Protein AF-A0ABD3QUS4-F1 (afdb_monomer)

Sequence (145 aa):
MHVSFATMKSQELESYDAYKIVEIWMACINCNQIRSGDMAEITNIECINHLHGKLLMKQRMTAAKELLNKGKYGVARRLLVDLRSQACQLYGPEHSVTQEIENMLKQIDYESDMQRLRLAKLRLVMAATVVALLMTHVNRLELVC

Secondary structure (DSSP, 8-state):
----------SSSTTHHHHHHHHHHHHHHHTT---TT-TTSTT-HHHHHHHHHHHHHHHHHHHHHHHHHTT-HHHHHHHHHHHHHHHHHHH-TTSHHHHHHHHHHHHHHHHHHHHHHHHHHHHHHHHHHHHHHHHHHHHHHHT--

Solvent-accessible surface area (backbone atoms only — not comparable to full-atom values): 8507 Å² total; per-residue (Å²): 138,88,84,78,94,79,86,81,86,81,89,86,68,73,68,70,54,52,54,51,52,48,51,52,50,54,53,43,57,76,64,73,77,58,67,93,81,60,71,81,70,77,72,46,65,68,58,57,51,51,54,49,50,55,54,52,49,54,55,51,51,53,52,33,51,52,28,47,78,69,68,38,47,74,62,22,47,56,56,41,56,57,46,41,58,54,31,33,73,76,64,31,71,85,30,68,69,30,46,50,43,52,53,53,50,51,51,48,54,51,52,53,52,50,52,51,51,51,52,52,50,52,51,51,53,52,52,51,52,52,52,53,52,52,52,57,52,52,57,55,55,66,74,75,110

Structure (mmCIF, N/CA/C/O backbone):
data_AF-A0ABD3QUS4-F1
#
_entry.id   AF-A0ABD3QUS4-F1
#
loop_
_atom_site.group_PDB
_atom_site.id
_atom_site.type_symbol
_atom_site.label_atom_id
_atom_site.label_alt_id
_atom_site.label_comp_id
_ato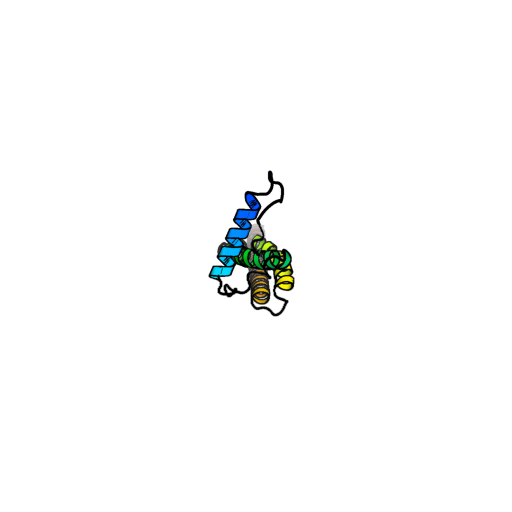m_site.label_asym_id
_atom_site.label_entity_id
_atom_site.label_seq_id
_atom_site.pdbx_PDB_ins_code
_atom_site.Cartn_x
_atom_site.Cartn_y
_atom_site.Cartn_z
_atom_site.occupancy
_atom_site.B_iso_or_equiv
_atom_site.auth_seq_id
_atom_site.auth_comp_id
_atom_site.auth_asym_id
_atom_site.auth_atom_id
_atom_site.pdbx_PDB_model_num
ATOM 1 N N . MET A 1 1 ? 30.321 8.943 -47.332 1.00 33.25 1 MET A N 1
ATOM 2 C CA . MET A 1 1 ? 28.933 8.470 -47.519 1.00 33.25 1 MET A CA 1
ATOM 3 C C . MET A 1 1 ? 28.036 9.287 -46.609 1.00 33.25 1 MET A C 1
ATOM 5 O O . MET A 1 1 ? 28.036 9.066 -45.409 1.00 33.25 1 MET A O 1
ATOM 9 N N . HIS A 1 2 ? 27.367 10.289 -47.175 1.00 31.31 2 HIS A N 1
ATOM 10 C CA . HIS A 1 2 ? 26.281 11.021 -46.527 1.00 31.31 2 HIS A CA 1
ATOM 11 C C . HIS A 1 2 ? 24.986 10.249 -46.791 1.00 31.31 2 HIS A C 1
ATOM 13 O O . HIS A 1 2 ? 24.697 9.962 -47.950 1.00 31.31 2 HIS A O 1
ATOM 19 N N . VAL A 1 3 ? 24.220 9.923 -45.750 1.00 29.41 3 VAL A N 1
ATOM 20 C CA . VAL A 1 3 ? 22.837 9.449 -45.901 1.00 29.41 3 VAL A CA 1
ATOM 21 C C . VAL A 1 3 ? 21.929 10.517 -45.305 1.00 29.41 3 VAL A C 1
ATOM 23 O O . VAL A 1 3 ? 22.063 10.882 -44.139 1.00 29.41 3 VAL A O 1
ATOM 26 N N . SER A 1 4 ? 21.081 11.081 -46.163 1.00 32.00 4 SER A N 1
ATOM 27 C CA . SER A 1 4 ? 20.159 12.174 -45.879 1.00 32.00 4 SER A CA 1
ATOM 28 C C . SER A 1 4 ? 18.878 11.687 -45.205 1.00 32.00 4 SER A C 1
ATOM 30 O O . SER A 1 4 ? 18.298 10.679 -45.603 1.00 32.00 4 SER A O 1
ATOM 32 N N . PHE A 1 5 ? 18.403 12.491 -44.260 1.00 40.91 5 PHE A N 1
ATOM 33 C CA . PHE A 1 5 ? 17.053 12.497 -43.702 1.00 40.91 5 PHE A CA 1
ATOM 34 C C . PHE A 1 5 ? 16.014 12.848 -44.787 1.00 40.91 5 PHE A C 1
ATOM 36 O O . PHE A 1 5 ? 15.992 13.985 -45.248 1.00 40.91 5 PHE A O 1
ATOM 43 N N . ALA A 1 6 ? 15.179 11.890 -45.199 1.00 38.56 6 ALA A N 1
ATOM 44 C CA . ALA A 1 6 ? 13.872 12.053 -45.866 1.00 38.56 6 ALA A CA 1
ATOM 45 C C . ALA A 1 6 ? 13.354 10.623 -46.138 1.00 38.56 6 ALA A C 1
ATOM 47 O O . ALA A 1 6 ? 14.084 9.831 -46.716 1.00 38.56 6 ALA A O 1
ATOM 48 N N . THR A 1 7 ? 12.186 10.137 -45.724 1.00 36.72 7 THR A N 1
ATOM 49 C CA . THR A 1 7 ? 10.859 10.743 -45.592 1.00 36.72 7 THR A CA 1
ATOM 50 C C . THR A 1 7 ? 10.010 9.886 -44.637 1.00 36.72 7 THR A C 1
ATOM 52 O O . THR A 1 7 ? 9.661 8.757 -44.981 1.00 36.72 7 THR A O 1
ATOM 55 N N . MET A 1 8 ? 9.599 10.421 -43.488 1.00 30.94 8 MET A N 1
ATOM 56 C CA . MET A 1 8 ? 8.341 10.019 -42.846 1.00 30.94 8 MET A CA 1
ATOM 57 C C . MET A 1 8 ? 7.417 11.228 -42.938 1.00 30.94 8 MET A C 1
ATOM 59 O O . MET A 1 8 ? 7.805 12.338 -42.590 1.00 30.94 8 MET A O 1
ATOM 63 N N . LYS A 1 9 ? 6.247 11.030 -43.548 1.00 36.81 9 LYS A N 1
ATOM 64 C CA . LYS A 1 9 ? 5.244 12.074 -43.746 1.00 36.81 9 LYS A CA 1
ATOM 65 C C . LYS A 1 9 ? 4.679 12.505 -42.390 1.00 36.81 9 LYS A C 1
ATOM 67 O O . LYS A 1 9 ? 4.098 11.685 -41.682 1.00 36.81 9 LYS A O 1
ATOM 72 N N . SER A 1 10 ? 4.827 13.795 -42.116 1.00 43.84 10 SER A N 1
ATOM 73 C CA . SER A 1 10 ? 4.085 14.599 -41.148 1.00 43.84 10 SER A CA 1
ATOM 74 C C . SER A 1 10 ? 2.571 14.517 -41.442 1.00 43.84 10 SER A C 1
ATOM 76 O O . SER A 1 10 ? 2.176 14.257 -42.579 1.00 43.84 10 SER A O 1
ATOM 78 N N . GLN A 1 11 ? 1.647 14.647 -40.481 1.00 36.78 11 GLN A N 1
ATOM 79 C CA . GLN A 1 11 ? 1.336 15.969 -39.927 1.00 36.78 11 GLN A CA 1
ATOM 80 C C . GLN A 1 11 ? 0.473 15.997 -38.641 1.00 36.78 11 GLN A C 1
ATOM 82 O O . GLN A 1 11 ? 0.045 17.080 -38.261 1.00 36.78 11 GLN A O 1
ATOM 87 N N . GLU A 1 12 ? 0.231 14.886 -37.929 1.00 36.22 12 GLU A N 1
ATOM 88 C CA . GLU A 1 12 ? -0.611 14.923 -36.701 1.00 36.22 12 GLU A CA 1
ATOM 89 C C . GLU A 1 12 ? -0.012 14.254 -35.443 1.00 36.22 12 GLU A C 1
ATOM 91 O O . GLU A 1 12 ? -0.566 14.406 -34.357 1.00 36.22 12 GLU A O 1
ATOM 96 N N . LEU A 1 13 ? 1.150 13.590 -35.529 1.00 37.31 13 LEU A N 1
ATOM 97 C CA . LEU A 1 13 ? 1.791 12.911 -34.381 1.00 37.31 13 LEU A CA 1
ATOM 98 C C . LEU A 1 13 ? 3.056 13.607 -33.829 1.00 37.31 13 LEU A C 1
ATOM 100 O O . LEU A 1 13 ? 3.606 13.187 -32.815 1.00 37.31 13 LEU A O 1
ATOM 104 N N . GLU A 1 14 ? 3.534 14.679 -34.463 1.00 37.38 14 GLU A N 1
ATOM 105 C CA . GLU A 1 14 ? 4.924 15.148 -34.293 1.00 37.38 14 GLU A CA 1
ATOM 106 C C . GLU A 1 14 ? 5.178 16.103 -33.113 1.00 37.38 14 GLU A C 1
ATOM 108 O O . GLU A 1 14 ? 6.328 16.425 -32.831 1.00 37.38 14 GLU A O 1
ATOM 113 N N . SER A 1 15 ? 4.152 16.543 -32.381 1.00 43.50 15 SER A N 1
ATOM 114 C CA . SER A 1 15 ? 4.346 17.515 -31.289 1.00 43.50 15 SER A CA 1
ATOM 115 C C . SER A 1 15 ? 4.374 16.869 -29.900 1.00 43.50 15 SER A C 1
ATOM 117 O O . SER A 1 15 ? 5.220 17.202 -29.075 1.00 43.50 15 SER A O 1
ATOM 119 N N . TYR A 1 16 ? 3.504 15.896 -29.622 1.00 36.88 16 TYR A N 1
ATOM 120 C CA . TYR A 1 16 ? 3.348 15.378 -28.257 1.00 36.88 16 TYR A CA 1
ATOM 121 C C . TYR A 1 16 ? 4.360 14.275 -27.899 1.00 36.88 16 TYR A C 1
ATOM 123 O O . TYR A 1 16 ? 4.857 14.230 -26.772 1.00 36.88 16 TYR A O 1
ATOM 131 N N . ASP A 1 17 ? 4.724 13.423 -28.864 1.00 51.00 17 ASP A N 1
ATOM 132 C CA . ASP A 1 17 ? 5.687 12.336 -28.644 1.00 51.00 17 ASP A CA 1
ATOM 133 C C . ASP A 1 17 ? 7.141 12.807 -28.732 1.00 51.00 17 ASP A C 1
ATOM 135 O O . ASP A 1 17 ? 7.980 12.325 -27.975 1.00 51.00 17 ASP A O 1
ATOM 139 N N . ALA A 1 18 ? 7.451 13.811 -29.559 1.00 45.97 18 ALA A N 1
ATOM 140 C CA . ALA A 1 18 ? 8.803 14.363 -29.647 1.00 45.97 18 ALA A CA 1
ATOM 141 C C . ALA A 1 18 ? 9.250 15.009 -28.323 1.00 45.97 18 ALA A C 1
ATOM 143 O O . ALA A 1 18 ? 10.370 14.773 -27.871 1.00 45.97 18 ALA A O 1
ATOM 144 N N . TYR A 1 19 ? 8.364 15.752 -27.646 1.00 47.91 19 TYR A N 1
ATOM 145 C CA . TYR A 1 19 ? 8.660 16.329 -26.329 1.00 47.91 19 TYR A CA 1
ATOM 146 C C . TYR A 1 19 ? 8.855 15.258 -25.251 1.00 47.91 19 TYR A C 1
ATOM 148 O O . TYR A 1 19 ? 9.791 15.363 -24.461 1.00 47.91 19 TYR A O 1
ATOM 156 N N . LYS A 1 20 ? 8.043 14.191 -25.250 1.00 53.41 20 LYS A N 1
ATOM 157 C CA . LYS A 1 20 ? 8.236 13.052 -24.337 1.00 53.41 20 LYS A CA 1
ATOM 158 C C . LYS A 1 20 ? 9.537 12.308 -24.606 1.00 53.41 20 LYS A C 1
ATOM 160 O O . LYS A 1 20 ? 10.221 11.931 -23.660 1.00 53.41 20 LYS A O 1
ATOM 165 N N . ILE A 1 21 ? 9.897 12.113 -25.872 1.00 53.91 21 ILE A N 1
ATOM 166 C CA . ILE A 1 21 ? 11.165 11.488 -26.256 1.00 53.91 21 ILE A CA 1
ATOM 167 C C . ILE A 1 21 ? 12.332 12.355 -25.778 1.00 53.91 21 ILE A C 1
ATOM 169 O O . ILE A 1 21 ? 13.265 11.815 -25.196 1.00 53.91 21 ILE A O 1
ATOM 173 N N . VAL A 1 22 ? 12.263 13.684 -25.922 1.00 54.94 22 VAL A N 1
ATOM 174 C CA . VAL A 1 22 ? 13.299 14.609 -25.427 1.00 54.94 22 VAL A CA 1
ATOM 175 C C . VAL A 1 22 ? 13.361 14.638 -23.897 1.00 54.94 22 VAL A C 1
ATOM 177 O O . VAL A 1 22 ? 14.457 14.624 -23.347 1.00 54.94 22 VAL A O 1
ATOM 180 N N . GLU A 1 23 ? 12.234 14.616 -23.181 1.00 55.56 23 GLU A N 1
ATOM 181 C CA . GLU A 1 23 ? 12.228 14.519 -21.712 1.00 55.56 23 GLU A CA 1
ATOM 182 C C . GLU A 1 23 ? 12.823 13.196 -21.219 1.00 55.56 23 GLU A C 1
ATOM 184 O O . GLU A 1 23 ? 13.622 13.188 -20.282 1.00 55.56 23 GLU A O 1
ATOM 189 N N . ILE A 1 24 ? 12.481 12.080 -21.868 1.00 55.56 24 ILE A N 1
ATOM 190 C CA . ILE A 1 24 ? 13.053 10.762 -21.575 1.00 55.56 24 ILE A CA 1
ATOM 191 C C . ILE A 1 24 ? 14.552 10.762 -21.899 1.00 55.56 24 ILE A C 1
ATOM 193 O O . ILE A 1 24 ? 15.346 10.281 -21.093 1.00 55.56 24 ILE A O 1
ATOM 197 N N . TRP A 1 25 ? 14.960 11.363 -23.017 1.00 56.12 25 TRP A N 1
ATOM 198 C CA . TRP A 1 25 ? 16.361 11.497 -23.419 1.00 56.12 25 TRP A CA 1
ATOM 199 C C . TRP A 1 25 ? 17.162 12.344 -22.418 1.00 56.12 25 TRP A C 1
ATOM 201 O O . TRP A 1 25 ? 18.214 11.913 -21.945 1.00 56.12 25 TRP A O 1
ATOM 211 N N . MET A 1 26 ? 16.624 13.491 -21.988 1.00 55.34 26 MET A N 1
ATOM 212 C CA . MET A 1 26 ? 17.239 14.346 -20.966 1.00 55.34 26 MET A CA 1
ATOM 213 C C . MET A 1 26 ? 17.284 13.676 -19.585 1.00 55.34 26 MET A C 1
ATOM 215 O O . MET A 1 26 ? 18.274 13.822 -18.866 1.00 55.34 26 MET A O 1
ATOM 219 N N . ALA A 1 27 ? 16.262 12.901 -19.212 1.00 53.00 27 ALA A N 1
ATOM 220 C CA . ALA A 1 27 ? 16.258 12.121 -17.974 1.00 53.00 27 ALA A CA 1
ATOM 221 C C . ALA A 1 27 ? 17.306 10.993 -17.995 1.00 53.00 27 ALA A C 1
ATOM 223 O O . ALA A 1 27 ? 17.946 10.731 -16.977 1.00 53.00 27 ALA A O 1
ATOM 224 N N . CYS A 1 28 ? 17.529 10.363 -19.151 1.00 50.38 28 CYS A N 1
ATOM 225 C CA . CYS A 1 28 ? 18.532 9.310 -19.319 1.00 50.38 28 CYS A CA 1
ATOM 226 C C . CYS A 1 28 ? 19.969 9.841 -19.255 1.00 50.38 28 CYS A C 1
ATOM 228 O O . CYS A 1 28 ? 20.816 9.221 -18.608 1.00 50.38 28 CYS A O 1
ATOM 230 N N . ILE A 1 29 ? 20.233 11.005 -19.858 1.00 52.12 29 ILE A N 1
ATOM 231 C CA . ILE A 1 29 ? 21.538 11.681 -19.784 1.00 52.12 29 ILE A CA 1
ATOM 232 C C . ILE A 1 29 ? 21.836 12.109 -18.339 1.00 52.12 29 ILE A C 1
ATOM 234 O O . ILE A 1 29 ? 22.917 11.829 -17.822 1.00 52.12 29 ILE A O 1
ATOM 238 N N . ASN A 1 30 ? 20.859 12.698 -17.641 1.00 47.19 30 ASN A N 1
ATOM 239 C CA . ASN A 1 30 ? 21.027 13.147 -16.253 1.00 47.19 30 ASN A CA 1
ATOM 240 C C . ASN A 1 30 ? 21.188 12.003 -15.235 1.00 47.19 30 ASN A C 1
ATOM 242 O O . ASN A 1 30 ? 21.668 12.235 -14.126 1.00 47.19 30 ASN A O 1
ATOM 246 N N . CYS A 1 31 ? 20.818 10.768 -15.586 1.00 44.69 31 CYS A N 1
ATOM 247 C CA . CYS A 1 31 ? 21.012 9.594 -14.733 1.00 44.69 31 CYS A CA 1
ATOM 248 C C . CYS A 1 31 ? 22.370 8.889 -14.918 1.00 44.69 31 CYS A C 1
ATOM 250 O O . CYS A 1 31 ? 22.579 7.854 -14.286 1.00 44.69 31 CYS A O 1
ATOM 252 N N . ASN A 1 32 ? 23.304 9.419 -15.725 1.00 46.25 32 ASN A N 1
ATOM 253 C CA . ASN A 1 32 ? 24.638 8.831 -15.957 1.00 46.25 32 ASN A CA 1
ATOM 254 C C . ASN A 1 32 ? 24.613 7.379 -16.494 1.00 46.25 32 ASN A C 1
ATOM 256 O O . ASN A 1 32 ? 25.621 6.676 -16.434 1.00 46.25 32 ASN A O 1
ATOM 260 N N . GLN A 1 33 ? 23.471 6.908 -17.011 1.00 48.94 33 GLN A N 1
ATOM 261 C CA . GLN A 1 33 ? 23.300 5.514 -17.439 1.00 48.94 33 GLN A CA 1
ATOM 262 C C . GLN A 1 33 ? 23.714 5.259 -18.891 1.00 48.94 33 GLN A C 1
ATOM 264 O O . GLN A 1 33 ? 23.741 4.106 -19.306 1.00 48.94 33 GLN A O 1
ATOM 269 N N . ILE A 1 34 ? 24.050 6.300 -19.659 1.00 48.81 34 ILE A N 1
ATOM 270 C CA . ILE A 1 34 ? 24.336 6.171 -21.091 1.00 48.81 34 ILE A CA 1
ATOM 271 C C . ILE A 1 34 ? 25.631 6.917 -21.405 1.00 48.81 34 ILE A C 1
ATOM 273 O O . ILE A 1 34 ? 25.697 8.142 -21.292 1.00 48.81 34 ILE A O 1
ATOM 277 N N . ARG A 1 35 ? 26.683 6.178 -21.782 1.00 46.84 35 ARG A N 1
ATOM 278 C CA . ARG A 1 35 ? 27.878 6.775 -22.389 1.00 46.84 35 ARG A CA 1
ATOM 279 C C . ARG A 1 35 ? 27.487 7.255 -23.783 1.00 46.84 35 ARG A C 1
ATOM 281 O O . ARG A 1 35 ? 26.834 6.536 -24.529 1.00 46.84 35 ARG A O 1
ATOM 288 N N . SER A 1 36 ? 27.912 8.461 -24.142 1.00 48.81 36 SER A N 1
ATOM 289 C CA . SER A 1 36 ? 27.567 9.157 -25.392 1.00 48.81 36 SER A CA 1
ATOM 290 C C . SER A 1 36 ? 27.895 8.400 -26.695 1.00 48.81 36 SER A C 1
ATOM 292 O O . SER A 1 36 ? 27.548 8.888 -27.767 1.00 48.81 36 SER A O 1
ATOM 294 N N . GLY A 1 37 ? 28.536 7.227 -26.619 1.00 45.84 37 GLY A N 1
ATOM 295 C CA . GLY A 1 37 ? 28.882 6.365 -27.751 1.00 45.84 37 GLY A CA 1
ATOM 296 C C . GLY A 1 37 ? 27.846 5.296 -28.129 1.00 45.84 37 GLY A C 1
ATOM 297 O O . GLY A 1 37 ? 27.901 4.817 -29.255 1.00 45.84 37 GLY A O 1
ATOM 298 N N . ASP A 1 38 ? 26.873 4.969 -27.269 1.00 45.50 38 ASP A N 1
ATOM 299 C CA . ASP A 1 38 ? 25.943 3.837 -27.489 1.00 45.50 38 ASP A CA 1
ATOM 300 C C . ASP A 1 38 ? 24.609 4.260 -28.151 1.00 45.50 38 ASP A C 1
ATOM 302 O O . ASP A 1 38 ? 23.574 3.606 -28.020 1.00 45.50 38 ASP A O 1
ATOM 306 N N . MET A 1 39 ? 24.604 5.385 -28.882 1.00 45.72 39 MET A N 1
ATOM 307 C CA . MET A 1 39 ? 23.388 6.000 -29.445 1.00 45.72 39 MET A CA 1
ATOM 308 C C . MET A 1 39 ? 22.621 5.129 -30.458 1.00 45.72 39 MET A C 1
ATOM 310 O O . MET A 1 39 ? 21.459 5.418 -30.734 1.00 45.72 39 MET A O 1
ATOM 314 N N . ALA A 1 40 ? 23.231 4.083 -31.020 1.00 46.47 40 ALA A N 1
ATOM 315 C CA . ALA A 1 40 ? 22.583 3.245 -32.031 1.00 46.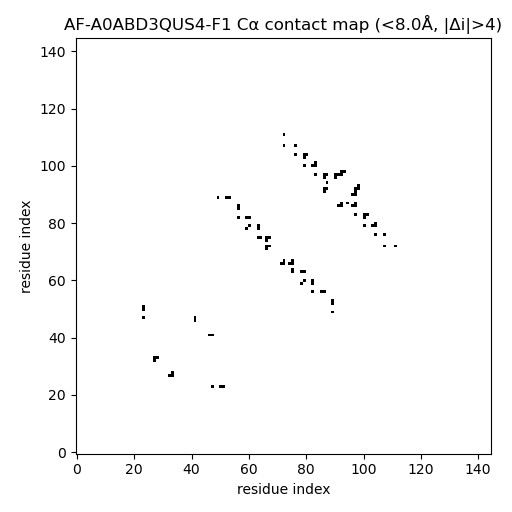47 40 ALA A CA 1
ATOM 316 C C . ALA A 1 40 ? 21.537 2.269 -31.448 1.00 46.47 40 ALA A C 1
ATOM 318 O O . ALA A 1 40 ? 20.613 1.877 -32.159 1.00 46.47 40 ALA A O 1
ATOM 319 N N . GLU A 1 41 ? 21.629 1.913 -30.161 1.00 46.16 41 GLU A N 1
ATOM 320 C CA . GLU A 1 41 ? 20.765 0.886 -29.549 1.00 46.16 41 GLU A CA 1
ATOM 321 C C . GLU A 1 41 ? 19.492 1.437 -28.880 1.00 46.16 41 GLU A C 1
ATOM 323 O O . GLU A 1 41 ? 18.559 0.683 -28.600 1.00 46.16 41 GLU A O 1
ATOM 328 N N . ILE A 1 42 ? 19.370 2.757 -28.699 1.00 49.94 42 ILE A N 1
ATOM 329 C CA . ILE A 1 42 ? 18.177 3.406 -28.110 1.00 49.94 42 ILE A CA 1
ATOM 330 C C . ILE A 1 42 ? 17.184 3.826 -29.207 1.00 49.94 42 ILE A C 1
ATOM 332 O O . ILE A 1 42 ? 16.564 4.884 -29.162 1.00 49.94 42 ILE A O 1
AT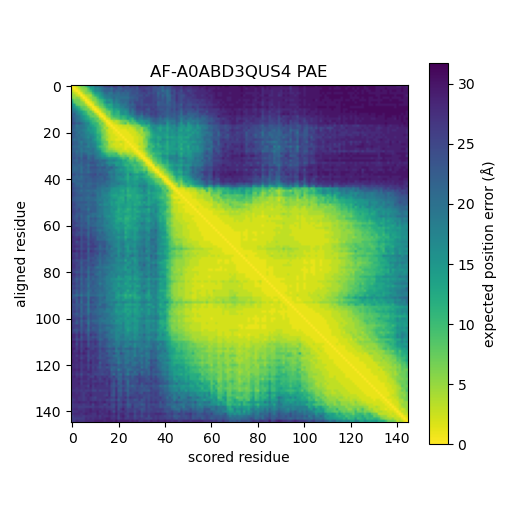OM 336 N N . THR A 1 43 ? 17.041 2.996 -30.235 1.00 49.03 43 THR A N 1
ATOM 337 C CA . THR A 1 43 ? 15.926 3.077 -31.195 1.00 49.03 43 THR A CA 1
ATOM 338 C C . THR A 1 43 ? 14.867 2.013 -30.915 1.00 49.03 43 THR A C 1
ATOM 340 O O . THR A 1 43 ? 13.780 2.054 -31.491 1.00 49.03 43 THR A O 1
ATOM 343 N N . ASN A 1 44 ? 15.136 1.084 -29.989 1.00 55.84 44 ASN A N 1
ATOM 344 C CA . ASN A 1 44 ? 14.165 0.080 -29.589 1.00 55.84 44 ASN A CA 1
ATOM 345 C C . ASN A 1 44 ? 13.114 0.702 -28.649 1.00 55.84 44 ASN A C 1
ATOM 347 O O . ASN A 1 44 ? 13.410 1.076 -27.510 1.00 55.84 44 ASN A O 1
ATOM 351 N N . ILE A 1 45 ? 11.875 0.791 -29.138 1.00 57.47 45 ILE A N 1
ATOM 352 C CA . ILE A 1 45 ? 10.677 1.265 -28.423 1.00 57.47 45 ILE A CA 1
ATOM 353 C C . ILE A 1 45 ? 10.538 0.598 -27.042 1.00 57.47 45 ILE A C 1
ATOM 355 O O . ILE A 1 45 ? 10.092 1.232 -26.086 1.00 57.47 45 ILE A O 1
ATOM 359 N N . GLU A 1 46 ? 10.979 -0.653 -26.897 1.00 58.72 46 GLU A N 1
ATOM 360 C CA . GLU A 1 46 ? 10.970 -1.382 -25.624 1.00 58.72 46 GLU A CA 1
ATOM 361 C C . GLU A 1 46 ? 11.855 -0.727 -24.553 1.00 58.72 46 GLU A C 1
ATOM 363 O O . GLU A 1 46 ? 11.461 -0.648 -23.389 1.00 58.72 46 GLU A O 1
ATOM 368 N N . CYS A 1 47 ? 13.018 -0.190 -24.935 1.00 59.59 47 CYS A N 1
ATOM 369 C CA . CYS A 1 47 ? 13.939 0.471 -24.010 1.00 59.59 47 CYS A CA 1
ATOM 370 C C . CYS A 1 47 ? 13.362 1.810 -23.520 1.00 59.59 47 CYS A C 1
ATOM 372 O O . CYS A 1 47 ? 13.395 2.110 -22.324 1.00 59.59 47 CYS A O 1
ATOM 374 N N . ILE A 1 48 ? 12.734 2.571 -24.425 1.00 65.25 48 ILE A N 1
ATOM 375 C CA . ILE A 1 48 ? 12.027 3.822 -24.105 1.00 65.25 48 ILE A CA 1
ATOM 376 C C . ILE A 1 48 ? 10.856 3.545 -23.153 1.00 65.25 48 ILE A C 1
ATOM 378 O O . ILE A 1 48 ? 10.719 4.220 -22.132 1.00 65.25 48 ILE A O 1
ATOM 382 N N . ASN A 1 49 ? 10.049 2.519 -23.436 1.00 64.31 49 ASN A N 1
ATOM 383 C CA . ASN A 1 49 ? 8.922 2.129 -22.588 1.00 64.31 49 ASN A CA 1
ATOM 384 C C . ASN A 1 49 ? 9.375 1.648 -21.203 1.00 64.31 49 ASN A C 1
ATOM 386 O O . ASN A 1 49 ? 8.751 1.996 -20.198 1.00 64.31 49 ASN A O 1
ATOM 390 N N . HIS A 1 50 ? 10.482 0.904 -21.123 1.00 69.31 50 HIS A N 1
ATOM 391 C CA . HIS A 1 50 ? 11.064 0.463 -19.853 1.00 69.31 50 HIS A CA 1
ATOM 392 C C . HIS A 1 50 ? 11.537 1.643 -19.000 1.00 69.31 50 HIS A C 1
ATOM 394 O O . HIS A 1 50 ? 11.206 1.742 -17.817 1.00 69.31 50 HIS A O 1
ATOM 400 N N . LEU A 1 51 ? 12.269 2.585 -19.601 1.00 71.62 51 LEU A N 1
ATOM 401 C CA . LEU A 1 51 ? 12.738 3.799 -18.928 1.00 71.62 51 LEU A CA 1
ATOM 402 C C . LEU A 1 51 ? 11.573 4.690 -18.483 1.00 71.62 51 LEU A C 1
ATOM 404 O O . LEU A 1 51 ? 11.559 5.173 -17.347 1.00 71.62 51 LEU A O 1
ATOM 408 N N . HIS A 1 52 ? 10.557 4.842 -19.334 1.00 74.12 52 HIS A N 1
ATOM 409 C CA . HIS A 1 52 ? 9.333 5.559 -18.995 1.00 74.12 52 HIS A CA 1
ATOM 410 C C . HIS A 1 52 ? 8.597 4.904 -17.817 1.00 74.12 52 HIS A C 1
ATOM 412 O O . HIS A 1 52 ? 8.205 5.592 -16.873 1.00 74.12 52 HIS A O 1
ATOM 418 N N . GLY A 1 53 ? 8.491 3.571 -17.811 1.00 76.06 53 GLY A N 1
ATOM 419 C CA . GLY A 1 53 ? 7.925 2.801 -16.703 1.00 76.06 53 GLY A CA 1
ATOM 420 C C . GLY A 1 53 ? 8.649 3.057 -15.380 1.00 76.06 53 GLY A C 1
ATOM 421 O O . GLY A 1 53 ? 8.006 3.289 -14.354 1.00 76.06 53 GLY A O 1
ATOM 422 N N . LYS A 1 54 ? 9.986 3.116 -15.399 1.00 81.88 54 LYS A N 1
ATOM 423 C CA . LYS A 1 54 ? 10.793 3.436 -14.209 1.00 81.88 54 LYS A CA 1
ATOM 424 C C . LYS A 1 54 ? 10.581 4.870 -13.711 1.00 81.88 54 LYS A C 1
ATOM 426 O O . LYS A 1 54 ? 10.510 5.093 -12.499 1.00 81.88 54 LYS A O 1
ATOM 431 N N . LEU A 1 55 ? 10.464 5.844 -14.615 1.00 79.25 55 LEU A N 1
ATOM 432 C CA . LEU A 1 55 ? 10.212 7.242 -14.248 1.00 79.25 55 LEU A CA 1
ATOM 433 C C . LEU A 1 55 ? 8.821 7.412 -13.620 1.00 79.25 55 LEU A C 1
ATOM 435 O O . LEU A 1 55 ? 8.689 8.001 -12.543 1.00 79.25 55 LEU A O 1
ATOM 439 N N . LEU A 1 56 ? 7.796 6.844 -14.261 1.00 81.44 56 LEU A N 1
ATOM 440 C CA . LEU A 1 56 ? 6.424 6.851 -13.756 1.00 81.44 56 LEU A CA 1
ATOM 441 C C . LEU A 1 56 ? 6.319 6.159 -12.396 1.00 81.44 56 LEU A C 1
ATOM 443 O O . LEU A 1 56 ? 5.638 6.668 -11.504 1.00 81.44 56 LEU A O 1
ATOM 447 N N . MET A 1 57 ? 7.027 5.041 -12.205 1.00 85.44 57 MET A N 1
ATOM 448 C CA . MET A 1 57 ? 7.101 4.358 -10.913 1.00 85.44 57 MET A CA 1
ATOM 449 C C . MET A 1 57 ? 7.586 5.310 -9.820 1.00 85.44 57 MET A C 1
ATOM 451 O O . MET A 1 57 ? 6.937 5.443 -8.784 1.00 85.44 57 MET A O 1
ATOM 455 N N . LYS A 1 58 ? 8.689 6.029 -10.060 1.00 84.81 58 LYS A N 1
ATOM 456 C CA . LYS A 1 58 ? 9.248 6.973 -9.085 1.00 84.81 58 LYS A CA 1
ATOM 457 C C . LYS A 1 58 ? 8.253 8.079 -8.721 1.00 84.81 58 LYS A C 1
ATOM 459 O O . LYS A 1 58 ? 8.072 8.366 -7.541 1.00 84.81 58 LYS A O 1
ATOM 464 N N . GLN A 1 59 ? 7.580 8.673 -9.706 1.00 84.25 59 GLN A N 1
ATOM 465 C CA . GLN A 1 59 ? 6.581 9.721 -9.462 1.00 84.25 59 GLN A CA 1
ATOM 466 C C . GLN A 1 59 ? 5.385 9.200 -8.653 1.00 84.25 59 GLN A C 1
ATOM 468 O O . GLN A 1 59 ? 4.972 9.821 -7.671 1.00 84.25 59 GLN A O 1
ATOM 473 N N . ARG A 1 60 ? 4.849 8.030 -9.021 1.00 88.19 60 ARG A N 1
ATOM 474 C CA . ARG A 1 60 ? 3.704 7.423 -8.328 1.00 88.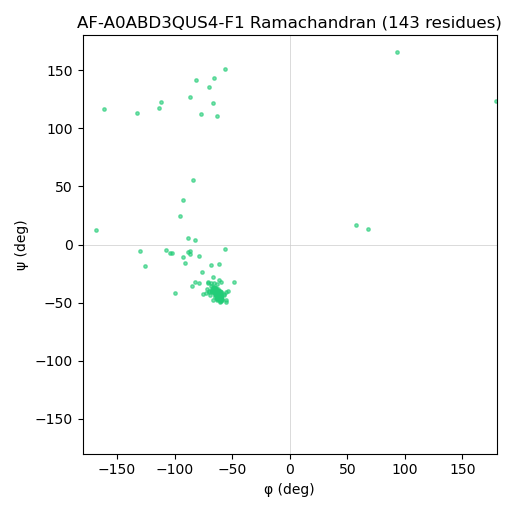19 60 ARG A CA 1
ATOM 475 C C . ARG A 1 60 ? 4.066 6.952 -6.915 1.00 88.19 60 ARG A C 1
ATOM 477 O O . ARG A 1 60 ? 3.235 7.069 -6.018 1.00 88.19 60 ARG A O 1
ATOM 484 N N . MET A 1 61 ? 5.301 6.501 -6.694 1.00 89.19 61 MET A N 1
ATOM 485 C CA . MET A 1 61 ? 5.834 6.192 -5.362 1.00 89.19 61 MET A CA 1
ATOM 486 C C . MET A 1 61 ? 5.863 7.429 -4.461 1.00 89.19 61 MET A C 1
ATOM 488 O O . MET A 1 61 ? 5.415 7.365 -3.316 1.00 89.19 61 MET A O 1
ATOM 492 N N . THR A 1 62 ? 6.319 8.577 -4.971 1.00 89.62 62 THR A N 1
ATOM 493 C CA . THR A 1 62 ? 6.281 9.843 -4.221 1.00 89.62 62 THR A CA 1
ATOM 494 C C . THR A 1 62 ? 4.846 10.241 -3.874 1.00 89.62 62 THR A C 1
ATOM 496 O O . THR A 1 62 ? 4.556 10.544 -2.718 1.00 89.62 62 THR A O 1
ATOM 499 N N . ALA A 1 63 ? 3.920 10.148 -4.834 1.00 89.19 63 ALA A N 1
ATOM 500 C CA . ALA A 1 63 ? 2.507 10.433 -4.589 1.00 89.19 63 ALA A CA 1
ATOM 501 C C . ALA A 1 63 ? 1.897 9.501 -3.523 1.00 89.19 63 ALA A C 1
ATOM 503 O O . ALA A 1 63 ? 1.138 9.952 -2.663 1.00 89.19 63 ALA A O 1
ATOM 504 N N . ALA A 1 64 ? 2.254 8.212 -3.526 1.00 91.00 64 ALA A N 1
ATOM 505 C CA . ALA A 1 64 ? 1.817 7.264 -2.503 1.00 91.00 64 ALA A CA 1
ATOM 506 C C . ALA A 1 64 ? 2.320 7.654 -1.102 1.00 91.00 64 ALA A C 1
ATOM 508 O O . ALA A 1 64 ? 1.533 7.663 -0.153 1.00 91.00 64 ALA A O 1
ATOM 509 N N . LYS A 1 65 ? 3.592 8.054 -0.975 1.00 90.94 65 LYS A N 1
ATOM 510 C CA . LYS A 1 65 ? 4.169 8.543 0.290 1.00 90.94 65 LYS A CA 1
ATOM 511 C C . LYS A 1 65 ? 3.475 9.805 0.793 1.00 90.94 65 LYS A C 1
ATOM 513 O O . LYS A 1 65 ? 3.167 9.915 1.976 1.00 90.94 65 LYS A O 1
ATOM 518 N N . GLU A 1 66 ? 3.164 10.745 -0.093 1.00 92.94 66 GLU A N 1
ATOM 519 C CA . GLU A 1 66 ? 2.408 11.936 0.295 1.00 92.94 66 GLU A CA 1
ATOM 520 C C . GLU A 1 66 ? 0.998 11.603 0.791 1.00 92.94 66 GLU A C 1
ATOM 522 O O . GLU A 1 66 ? 0.520 12.208 1.751 1.00 92.94 66 GLU A O 1
ATOM 527 N N . LEU A 1 67 ? 0.318 10.646 0.154 1.00 90.38 67 LEU A N 1
ATOM 528 C CA . LEU A 1 67 ? -0.999 10.191 0.597 1.00 90.38 67 LEU A CA 1
ATOM 529 C C . LEU A 1 67 ? -0.934 9.533 1.979 1.00 90.38 67 LEU A C 1
ATOM 531 O O . LEU A 1 67 ? -1.821 9.781 2.797 1.00 90.38 67 LEU A O 1
ATOM 535 N N . LEU A 1 68 ? 0.117 8.753 2.250 1.00 90.12 68 LEU A N 1
ATOM 536 C CA . LEU A 1 68 ? 0.390 8.188 3.573 1.00 90.12 68 LEU A CA 1
ATOM 537 C C . LEU A 1 68 ? 0.596 9.277 4.624 1.00 90.12 68 LEU A C 1
ATOM 539 O O . LEU A 1 68 ? -0.075 9.262 5.653 1.00 90.12 68 LEU A O 1
ATOM 543 N N . ASN A 1 69 ? 1.443 10.265 4.333 1.00 90.50 69 ASN A N 1
ATOM 544 C CA . ASN A 1 69 ? 1.705 11.385 5.239 1.00 90.50 69 ASN A CA 1
ATOM 545 C C . ASN A 1 69 ? 0.443 12.218 5.518 1.00 90.50 69 ASN A C 1
ATOM 547 O O . ASN A 1 69 ? 0.284 12.766 6.604 1.00 90.50 69 ASN A O 1
ATOM 551 N N . LYS A 1 70 ? -0.486 12.285 4.557 1.00 91.25 70 LYS A N 1
ATOM 552 C CA . LYS A 1 70 ? -1.797 12.941 4.704 1.00 91.25 70 LYS A CA 1
ATOM 553 C C . LYS A 1 70 ? -2.851 12.053 5.387 1.00 91.25 70 LYS A C 1
ATOM 555 O O . LYS A 1 70 ? -4.015 12.445 5.445 1.00 91.25 70 LYS A O 1
ATOM 560 N N . GLY A 1 71 ? -2.495 10.847 5.838 1.00 88.94 71 GLY A N 1
ATOM 561 C CA . GLY A 1 71 ? -3.414 9.891 6.467 1.00 88.94 71 GLY A CA 1
ATOM 562 C C . GLY A 1 71 ? -4.469 9.307 5.518 1.00 88.94 71 GLY A C 1
ATOM 563 O O . GLY A 1 71 ? -5.438 8.688 5.956 1.00 88.94 71 GLY A O 1
ATOM 564 N N . LYS A 1 72 ? -4.314 9.478 4.198 1.00 90.00 72 LYS A N 1
ATOM 565 C CA . LYS A 1 72 ? -5.253 8.979 3.179 1.00 90.00 72 LYS A CA 1
ATOM 566 C C . LYS A 1 72 ? -4.964 7.514 2.834 1.00 90.00 72 LYS A C 1
ATOM 568 O O . LYS A 1 72 ? -4.780 7.162 1.667 1.00 90.00 72 LYS A O 1
ATOM 573 N N . TYR A 1 73 ? -4.960 6.653 3.852 1.00 90.00 73 TYR A N 1
ATOM 574 C CA . TYR A 1 73 ? -4.535 5.252 3.763 1.00 90.00 73 TYR A CA 1
ATOM 575 C C . TYR A 1 73 ? -5.279 4.445 2.690 1.00 90.00 73 TYR A C 1
ATOM 577 O O . TYR A 1 73 ? -4.657 3.699 1.942 1.00 90.00 73 TYR A O 1
ATOM 585 N N . GLY A 1 74 ? -6.595 4.635 2.540 1.00 88.88 74 GLY A N 1
ATOM 586 C CA . GLY A 1 74 ? -7.382 3.903 1.539 1.00 88.88 74 GLY A CA 1
ATOM 587 C C . GLY A 1 74 ? -6.995 4.225 0.090 1.00 88.88 74 GLY A C 1
ATOM 588 O O . GLY A 1 74 ? -6.963 3.334 -0.758 1.00 88.88 74 GLY A O 1
ATOM 589 N N . VAL A 1 75 ? -6.664 5.488 -0.201 1.00 90.19 75 VAL A N 1
ATOM 590 C CA . VAL A 1 75 ? -6.219 5.907 -1.542 1.00 90.19 75 VAL A CA 1
ATOM 591 C C . VAL A 1 75 ? -4.779 5.460 -1.783 1.00 90.19 75 VAL A C 1
ATOM 593 O O . VAL A 1 75 ? -4.490 4.915 -2.846 1.00 90.19 75 VAL A O 1
ATOM 596 N N . ALA A 1 76 ? -3.907 5.621 -0.781 1.00 91.88 76 ALA A N 1
ATOM 597 C CA . ALA A 1 76 ? -2.525 5.153 -0.839 1.00 91.88 76 ALA A CA 1
ATOM 598 C C . ALA A 1 76 ? -2.446 3.641 -1.104 1.00 91.88 76 ALA A C 1
ATOM 600 O O . ALA A 1 76 ? -1.688 3.211 -1.967 1.00 91.88 76 ALA A O 1
ATOM 601 N N . ARG A 1 77 ? -3.286 2.841 -0.432 1.00 93.31 77 ARG A N 1
ATOM 602 C CA . ARG A 1 77 ? -3.326 1.381 -0.592 1.00 93.31 77 ARG A CA 1
ATOM 603 C C . ARG A 1 77 ? -3.646 0.966 -2.021 1.00 93.31 77 ARG A C 1
ATOM 605 O O . ARG A 1 77 ? -2.940 0.135 -2.573 1.00 93.31 77 ARG A O 1
ATOM 612 N N . ARG A 1 78 ? -4.684 1.555 -2.628 1.00 91.44 78 ARG A N 1
ATOM 613 C CA . ARG A 1 78 ? -5.053 1.254 -4.024 1.00 91.44 78 ARG A CA 1
ATOM 614 C C . ARG A 1 78 ? -3.901 1.557 -4.976 1.00 91.44 78 ARG A C 1
ATOM 616 O O . ARG A 1 78 ? -3.531 0.703 -5.770 1.00 91.44 78 ARG A O 1
ATOM 623 N N . LEU A 1 79 ? -3.287 2.730 -4.821 1.00 91.56 79 LEU A N 1
ATOM 624 C CA . LEU A 1 79 ? -2.146 3.126 -5.638 1.00 91.56 79 LEU A CA 1
ATOM 625 C C . LEU A 1 79 ? -0.961 2.158 -5.476 1.00 91.56 79 LEU A C 1
ATOM 627 O O . LEU A 1 79 ? -0.372 1.750 -6.469 1.00 91.56 79 LEU A O 1
ATOM 631 N N . LEU A 1 80 ? -0.630 1.760 -4.246 1.00 92.69 80 LEU A N 1
ATOM 632 C CA . LEU A 1 80 ? 0.478 0.842 -3.967 1.00 92.69 80 LEU A CA 1
ATOM 633 C C . LEU A 1 80 ? 0.224 -0.585 -4.472 1.00 92.69 80 LEU A C 1
ATOM 635 O O . LEU A 1 80 ? 1.157 -1.225 -4.948 1.00 92.69 80 LEU A O 1
ATOM 639 N N . VAL A 1 81 ? -1.017 -1.078 -4.420 1.00 93.38 81 VAL A N 1
ATOM 640 C CA . VAL A 1 81 ? -1.380 -2.388 -4.990 1.00 93.38 81 VAL A CA 1
ATOM 641 C C . VAL A 1 81 ? -1.157 -2.404 -6.504 1.00 93.38 81 VAL A C 1
ATOM 643 O O . VAL A 1 81 ? -0.575 -3.363 -7.017 1.00 93.38 81 VAL A O 1
ATOM 646 N N . ASP A 1 82 ? -1.542 -1.335 -7.204 1.00 90.69 82 ASP A N 1
ATOM 647 C CA . ASP A 1 82 ? -1.284 -1.207 -8.641 1.00 90.69 82 ASP A CA 1
ATOM 648 C C . ASP A 1 82 ? 0.224 -1.168 -8.922 1.00 90.69 82 ASP A C 1
ATOM 650 O O . ASP A 1 82 ? 0.723 -1.898 -9.784 1.00 90.69 82 ASP A O 1
ATOM 654 N N . LEU A 1 83 ? 0.967 -0.354 -8.161 1.00 91.88 83 LEU A N 1
ATOM 655 C CA . LEU A 1 83 ? 2.418 -0.215 -8.315 1.00 91.88 83 LEU A CA 1
ATOM 656 C C . LEU A 1 83 ? 3.169 -1.508 -8.032 1.00 91.88 83 LEU A C 1
ATOM 658 O O . LEU A 1 83 ? 4.156 -1.775 -8.707 1.00 91.88 83 LEU A O 1
ATOM 662 N N . ARG A 1 84 ? 2.704 -2.337 -7.095 1.00 93.62 84 ARG A N 1
ATOM 663 C CA . ARG A 1 84 ? 3.336 -3.623 -6.790 1.00 93.62 84 ARG A CA 1
ATOM 664 C C . ARG A 1 84 ? 3.466 -4.501 -8.032 1.00 93.62 84 ARG A C 1
ATOM 666 O O . ARG A 1 84 ? 4.534 -5.051 -8.283 1.00 93.62 84 ARG A O 1
ATOM 673 N N . SER A 1 85 ? 2.383 -4.634 -8.801 1.00 89.06 85 SER A N 1
ATOM 674 C CA . SER A 1 85 ? 2.378 -5.47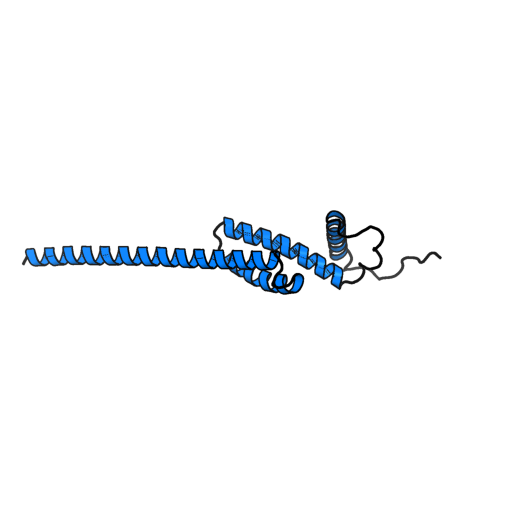0 -10.009 1.00 89.06 85 SER A CA 1
ATOM 675 C C . SER A 1 85 ? 3.381 -4.959 -11.049 1.00 89.06 85 SER A C 1
ATOM 677 O O . SER A 1 85 ? 4.184 -5.730 -11.572 1.00 89.06 85 SER A O 1
ATOM 679 N N . GLN A 1 86 ? 3.404 -3.642 -11.258 1.00 89.25 86 GLN A N 1
ATOM 680 C CA . GLN A 1 86 ? 4.310 -2.974 -12.188 1.00 89.25 86 GLN A CA 1
ATOM 681 C C . GLN A 1 86 ? 5.769 -3.061 -11.719 1.00 89.25 86 GLN A C 1
ATOM 683 O O . GLN A 1 86 ? 6.662 -3.299 -12.524 1.00 89.25 86 GLN A O 1
ATOM 688 N N . ALA A 1 87 ? 6.027 -2.917 -10.418 1.00 88.19 87 ALA A N 1
ATOM 689 C CA . ALA A 1 87 ? 7.368 -3.001 -9.850 1.00 88.19 87 ALA A CA 1
ATOM 690 C C . ALA A 1 87 ? 7.935 -4.422 -9.949 1.00 88.19 87 ALA A C 1
ATOM 692 O O . ALA A 1 87 ? 9.091 -4.596 -10.329 1.00 88.19 87 ALA A O 1
ATOM 693 N N . CYS A 1 88 ? 7.105 -5.438 -9.699 1.00 90.69 88 CYS A N 1
ATOM 694 C CA . CYS A 1 88 ? 7.499 -6.832 -9.867 1.00 90.69 88 CYS A CA 1
ATOM 695 C C . CYS A 1 88 ? 7.873 -7.143 -11.327 1.00 90.69 88 CYS A C 1
ATOM 697 O O . CYS A 1 88 ? 8.875 -7.806 -11.568 1.00 90.69 88 CYS A O 1
ATOM 699 N N . GLN A 1 89 ? 7.131 -6.604 -12.301 1.00 85.81 89 GLN A N 1
ATOM 700 C CA . GLN A 1 89 ? 7.449 -6.762 -13.726 1.00 85.81 89 GLN A CA 1
ATOM 701 C C . GLN A 1 89 ? 8.718 -6.004 -14.146 1.00 85.81 89 GLN A C 1
ATOM 703 O O . GLN A 1 89 ? 9.536 -6.543 -14.883 1.00 85.81 89 GLN A O 1
ATOM 708 N N . LEU A 1 90 ? 8.890 -4.759 -13.688 1.00 84.94 90 LEU A N 1
ATOM 709 C CA . LEU A 1 90 ? 9.993 -3.886 -14.114 1.00 84.94 90 LEU A CA 1
ATOM 710 C C . LEU A 1 90 ? 11.330 -4.198 -13.432 1.00 84.94 90 LEU A C 1
ATOM 712 O O . LEU A 1 90 ? 12.385 -3.978 -14.029 1.00 84.94 90 LEU A O 1
ATOM 716 N N . TYR A 1 91 ? 11.296 -4.638 -12.174 1.00 86.25 91 TYR A N 1
ATOM 717 C CA . TYR A 1 91 ? 12.493 -4.799 -11.345 1.00 86.25 91 TYR A CA 1
ATOM 718 C C . TYR A 1 91 ? 12.651 -6.198 -10.742 1.00 86.25 91 TYR A C 1
ATOM 720 O O . TYR A 1 91 ? 13.749 -6.549 -10.320 1.00 86.25 91 TYR A O 1
ATOM 728 N N . GLY A 1 92 ? 11.577 -6.986 -10.680 1.00 89.62 92 GLY A N 1
ATOM 729 C CA . GLY A 1 92 ? 11.541 -8.265 -9.975 1.00 89.62 92 GLY A CA 1
ATOM 730 C C . GLY A 1 92 ? 11.045 -8.158 -8.522 1.00 89.62 92 GLY A C 1
ATOM 731 O O . GLY A 1 92 ? 10.964 -7.061 -7.953 1.00 89.62 92 GLY A O 1
ATOM 732 N N . PRO A 1 93 ? 10.698 -9.299 -7.898 1.00 90.38 93 PRO A N 1
ATOM 733 C CA . PRO A 1 93 ? 10.106 -9.346 -6.559 1.00 90.38 93 PRO A CA 1
ATOM 734 C C . PRO A 1 93 ? 11.087 -8.977 -5.436 1.00 90.38 93 PRO A C 1
ATOM 736 O O . PRO A 1 93 ? 10.684 -8.381 -4.441 1.00 90.38 93 PRO A O 1
ATOM 739 N N . GLU A 1 94 ? 12.372 -9.297 -5.593 1.00 91.19 94 GLU A N 1
ATOM 740 C CA . GLU A 1 94 ? 13.392 -9.063 -4.559 1.00 91.19 94 GLU A CA 1
ATOM 741 C C . GLU A 1 94 ? 14.003 -7.659 -4.613 1.00 91.19 94 GLU A C 1
ATOM 743 O O . GLU A 1 94 ? 14.748 -7.267 -3.716 1.00 91.19 94 GLU A O 1
ATOM 748 N N . HIS A 1 95 ? 13.685 -6.880 -5.647 1.00 91.12 95 HIS A N 1
ATOM 749 C CA . HIS A 1 95 ? 14.251 -5.553 -5.816 1.00 91.12 95 HIS A CA 1
ATOM 750 C C . HIS A 1 95 ? 13.792 -4.599 -4.707 1.00 91.12 95 HIS A C 1
ATOM 752 O O . HIS A 1 95 ? 12.632 -4.614 -4.289 1.00 91.12 95 HIS A O 1
ATOM 758 N N . SER A 1 96 ? 14.688 -3.707 -4.279 1.00 92.50 96 SER A N 1
ATOM 759 C CA . SER A 1 96 ? 14.463 -2.777 -3.163 1.00 92.50 96 SER A CA 1
ATOM 760 C C . SER A 1 96 ? 13.185 -1.946 -3.309 1.00 92.50 96 SER A C 1
ATOM 762 O O . SER A 1 96 ? 12.450 -1.779 -2.343 1.00 92.50 96 SER A O 1
ATOM 764 N N . VAL A 1 97 ? 12.871 -1.485 -4.523 1.00 89.50 97 VAL A N 1
ATOM 765 C CA . VAL A 1 97 ? 11.628 -0.746 -4.826 1.00 89.50 97 VAL A CA 1
ATOM 766 C C . VAL A 1 97 ? 10.381 -1.600 -4.576 1.00 89.50 97 VAL A C 1
ATOM 768 O O . VAL A 1 97 ? 9.418 -1.127 -3.976 1.00 89.50 97 VAL A O 1
ATOM 771 N N . THR A 1 98 ? 10.391 -2.863 -5.007 1.00 92.75 98 THR A N 1
ATOM 772 C CA . THR A 1 98 ? 9.267 -3.787 -4.798 1.00 92.75 98 THR A CA 1
ATOM 773 C C . THR A 1 98 ? 9.096 -4.091 -3.311 1.00 92.75 98 THR A C 1
ATOM 775 O O . THR A 1 98 ? 7.978 -4.055 -2.797 1.00 92.75 98 THR A O 1
ATOM 778 N N . GLN A 1 99 ? 10.201 -4.289 -2.587 1.00 95.38 99 GLN A N 1
ATOM 779 C CA . GLN A 1 99 ? 10.175 -4.471 -1.135 1.00 95.38 99 GLN A CA 1
ATOM 780 C C . GL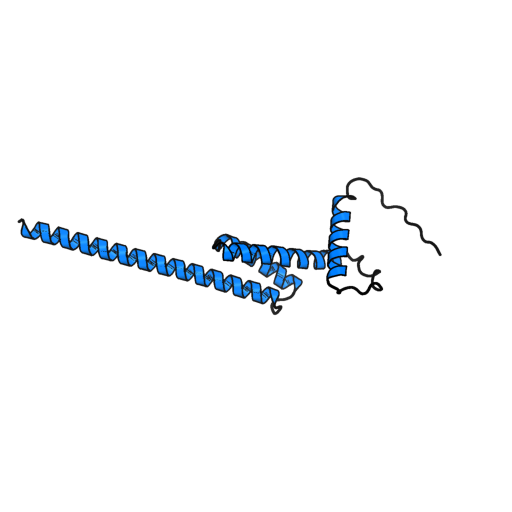N A 1 99 ? 9.675 -3.227 -0.388 1.00 95.38 99 GLN A C 1
ATOM 782 O O . GLN A 1 99 ? 8.945 -3.346 0.594 1.00 95.38 99 GLN A O 1
ATOM 787 N N . GLU A 1 100 ? 10.031 -2.027 -0.847 1.00 94.25 100 GLU A N 1
ATOM 788 C CA . GLU A 1 100 ? 9.548 -0.779 -0.257 1.00 94.25 100 GLU A CA 1
ATOM 789 C C . GLU A 1 100 ? 8.023 -0.659 -0.380 1.00 94.25 100 GLU A C 1
ATOM 791 O O . GLU A 1 100 ? 7.350 -0.306 0.590 1.00 94.25 100 GLU A O 1
ATOM 796 N N . ILE A 1 101 ? 7.464 -1.020 -1.541 1.00 94.12 101 ILE A N 1
ATOM 797 C CA . ILE A 1 101 ? 6.011 -1.067 -1.759 1.00 94.12 101 ILE A CA 1
ATOM 798 C C . ILE A 1 101 ? 5.347 -2.049 -0.790 1.00 94.12 101 ILE A C 1
ATOM 800 O O . ILE A 1 101 ? 4.357 -1.698 -0.147 1.00 94.12 101 ILE A O 1
ATOM 804 N N . GLU A 1 102 ? 5.902 -3.252 -0.648 1.00 95.88 102 GLU A N 1
ATOM 805 C CA . GLU A 1 102 ? 5.394 -4.264 0.285 1.00 95.88 102 GLU A CA 1
ATOM 806 C C . GLU A 1 102 ? 5.421 -3.780 1.738 1.00 95.88 102 GLU A C 1
ATOM 808 O O . GLU A 1 102 ? 4.448 -3.941 2.478 1.00 95.88 102 GLU A O 1
ATOM 813 N N . ASN A 1 103 ? 6.507 -3.129 2.154 1.00 95.25 103 ASN A N 1
ATOM 814 C CA . ASN A 1 103 ? 6.624 -2.581 3.501 1.00 95.25 103 ASN A CA 1
ATOM 815 C C . ASN A 1 103 ? 5.593 -1.475 3.758 1.00 95.25 103 ASN A C 1
ATOM 817 O O . ASN A 1 103 ? 4.961 -1.462 4.816 1.00 95.25 103 ASN A O 1
ATOM 821 N N . MET A 1 104 ? 5.359 -0.591 2.784 1.00 94.38 104 MET A N 1
ATOM 822 C CA . MET A 1 104 ? 4.319 0.435 2.893 1.00 94.38 104 MET A CA 1
ATOM 823 C C . MET A 1 104 ? 2.909 -0.168 2.950 1.00 94.38 104 MET A C 1
ATOM 825 O O . MET A 1 104 ? 2.073 0.311 3.715 1.00 94.38 104 MET A O 1
ATOM 829 N N . LEU A 1 105 ? 2.629 -1.233 2.191 1.00 95.50 105 LEU A N 1
ATOM 830 C CA . LEU A 1 105 ? 1.343 -1.937 2.266 1.00 95.50 105 LEU A CA 1
ATOM 831 C C . LEU A 1 105 ? 1.117 -2.559 3.650 1.00 95.50 105 LEU A C 1
ATOM 833 O O . LEU A 1 105 ? 0.055 -2.357 4.239 1.00 95.50 105 LEU A O 1
ATOM 837 N N . LYS A 1 106 ? 2.132 -3.225 4.214 1.00 95.12 106 LYS A N 1
ATOM 838 C CA . LYS A 1 106 ? 2.073 -3.772 5.580 1.00 95.12 106 LYS A CA 1
ATOM 839 C C . LYS A 1 106 ? 1.836 -2.686 6.627 1.00 95.12 106 LYS A C 1
ATOM 841 O O . LYS A 1 106 ? 1.049 -2.887 7.548 1.00 95.12 106 LYS A O 1
ATOM 846 N N . GLN A 1 107 ? 2.483 -1.529 6.477 1.00 92.81 107 GLN A N 1
ATOM 847 C CA . GLN A 1 107 ? 2.268 -0.384 7.361 1.00 92.81 107 GLN A CA 1
ATOM 848 C C . GLN A 1 107 ? 0.811 0.099 7.314 1.00 92.81 107 GLN A C 1
ATOM 850 O O . GLN A 1 107 ? 0.221 0.368 8.359 1.00 92.81 107 GLN A O 1
ATOM 855 N N . ILE A 1 108 ? 0.214 0.187 6.121 1.00 93.50 108 ILE A N 1
ATOM 856 C CA . ILE A 1 108 ? -1.195 0.576 5.972 1.00 93.50 108 ILE A CA 1
ATOM 857 C C . ILE A 1 108 ? -2.122 -0.427 6.655 1.00 93.50 108 ILE A C 1
ATOM 859 O O . ILE A 1 108 ? -3.048 -0.017 7.357 1.00 93.50 108 ILE A O 1
ATOM 863 N N . ASP A 1 109 ? -1.900 -1.720 6.431 1.00 91.94 109 ASP A N 1
ATOM 864 C CA . ASP A 1 109 ? -2.750 -2.765 6.998 1.00 91.94 109 ASP A CA 1
ATOM 865 C C . ASP A 1 109 ? -2.676 -2.741 8.539 1.00 91.94 109 ASP A C 1
ATOM 867 O O . ASP A 1 109 ? -3.716 -2.734 9.200 1.00 91.94 109 ASP A O 1
ATOM 871 N N . TYR A 1 110 ? -1.478 -2.560 9.110 1.00 90.19 110 TYR A N 1
ATOM 872 C CA . TYR A 1 110 ? -1.290 -2.367 10.553 1.00 90.19 110 TYR A CA 1
ATOM 873 C C . TYR A 1 110 ? -2.056 -1.151 11.103 1.00 90.19 110 TYR A C 1
ATOM 875 O O . TYR A 1 110 ? -2.767 -1.259 12.106 1.00 90.19 110 TYR A O 1
ATOM 883 N N . GLU A 1 111 ? -1.957 0.010 10.449 1.00 89.00 111 GLU A N 1
ATOM 884 C CA . GLU A 1 111 ? -2.675 1.217 10.884 1.00 89.00 111 GLU A CA 1
ATOM 885 C C . GLU A 1 111 ? -4.197 1.052 10.784 1.00 89.00 111 GLU A C 1
ATOM 887 O O . GLU A 1 111 ? -4.939 1.504 11.663 1.00 89.00 111 GLU A O 1
ATOM 892 N N . SER A 1 112 ? -4.684 0.365 9.747 1.00 87.50 112 SER A N 1
ATOM 893 C CA . SER A 1 112 ? -6.111 0.075 9.596 1.00 87.50 112 SER A CA 1
ATOM 894 C C . SER A 1 112 ? -6.629 -0.815 10.726 1.00 87.50 112 SER A C 1
ATOM 896 O O . SER A 1 112 ? -7.678 -0.525 11.313 1.00 87.50 112 SER A O 1
ATOM 898 N N . ASP A 1 113 ? -5.877 -1.853 11.089 1.00 88.75 113 ASP A N 1
ATOM 899 C CA . ASP A 1 113 ? -6.236 -2.753 12.183 1.00 88.75 113 ASP A CA 1
ATOM 900 C C . ASP A 1 113 ? -6.182 -2.053 13.546 1.00 88.75 113 ASP A C 1
ATOM 902 O O . ASP A 1 113 ? -7.089 -2.216 14.370 1.00 88.75 113 ASP A O 1
ATOM 906 N N . MET A 1 114 ? -5.202 -1.174 13.766 1.00 86.50 114 MET A N 1
ATOM 907 C CA . MET A 1 114 ? -5.131 -0.360 14.981 1.00 86.50 114 MET A CA 1
ATOM 908 C C . MET A 1 114 ? -6.313 0.607 15.106 1.00 86.50 114 MET A C 1
ATOM 910 O O . MET A 1 114 ? -6.866 0.775 16.198 1.00 86.50 114 MET A O 1
ATOM 914 N N . GLN A 1 115 ? -6.757 1.219 14.006 1.00 87.62 115 GLN A N 1
ATOM 915 C CA . GLN A 1 115 ? -7.960 2.056 14.004 1.00 87.62 115 GLN A CA 1
ATOM 916 C C . GLN A 1 115 ? -9.221 1.248 14.330 1.00 87.62 115 GLN A C 1
ATOM 918 O O . GLN A 1 115 ? -10.039 1.689 15.143 1.00 87.62 115 GLN A O 1
ATOM 923 N N . ARG A 1 116 ? -9.362 0.043 13.763 1.00 87.56 116 ARG A N 1
ATO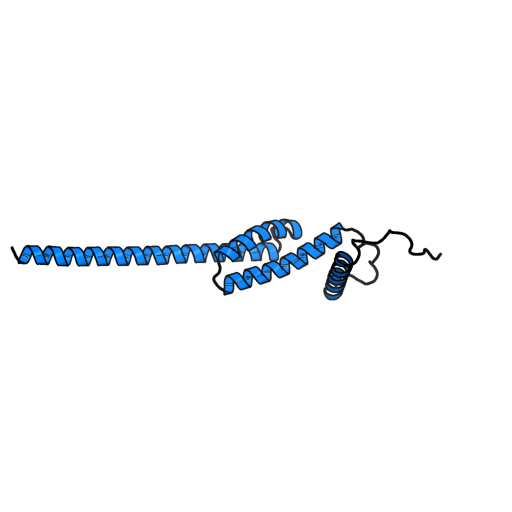M 924 C CA . ARG A 1 116 ? -10.472 -0.871 14.082 1.00 87.56 116 ARG A CA 1
ATOM 925 C C . ARG A 1 116 ? -10.474 -1.255 15.557 1.00 87.56 116 ARG A C 1
ATOM 927 O O . ARG A 1 116 ? -11.525 -1.199 16.194 1.00 87.56 116 ARG A O 1
ATOM 934 N N . LEU A 1 117 ? -9.306 -1.567 16.118 1.00 92.25 117 LEU A N 1
ATOM 935 C CA . LEU A 1 117 ? -9.164 -1.898 17.533 1.00 92.25 117 LEU A CA 1
ATOM 936 C C . LEU A 1 117 ? -9.549 -0.718 18.437 1.00 92.25 117 LEU A C 1
ATOM 938 O O . LEU A 1 117 ? -10.266 -0.906 19.421 1.00 92.25 117 LEU A O 1
ATOM 942 N N . ARG A 1 118 ? -9.119 0.507 18.105 1.00 92.62 118 ARG A N 1
ATOM 943 C CA . ARG A 1 118 ? -9.509 1.724 18.843 1.00 92.62 118 ARG A CA 1
ATOM 944 C C . ARG A 1 118 ? -11.022 1.940 18.809 1.00 92.62 118 ARG A C 1
ATOM 946 O O . ARG A 1 118 ? -11.618 2.201 19.852 1.00 92.62 118 ARG A O 1
ATOM 953 N N . LEU A 1 119 ? -11.649 1.776 17.644 1.00 92.94 119 LEU A N 1
ATOM 954 C CA . LEU A 1 119 ? -13.099 1.906 17.496 1.00 92.94 119 LEU A CA 1
ATOM 955 C C . LEU A 1 119 ? -13.854 0.830 18.291 1.00 92.94 119 LEU A C 1
ATOM 957 O O . LEU A 1 119 ? -14.852 1.137 18.942 1.00 92.94 119 LEU A O 1
ATOM 961 N N . ALA A 1 120 ? -13.372 -0.415 18.276 1.00 92.69 120 ALA A N 1
ATOM 962 C CA . ALA A 1 120 ? -13.950 -1.508 19.054 1.00 92.69 120 ALA A CA 1
ATOM 963 C C . ALA A 1 120 ? -13.877 -1.228 20.564 1.00 92.69 120 ALA A C 1
ATOM 965 O O . ALA A 1 120 ? -14.879 -1.371 21.262 1.00 92.69 120 ALA A O 1
ATOM 966 N N . LYS A 1 121 ? -12.726 -0.747 21.055 1.00 95.44 121 LYS A N 1
ATOM 967 C CA . LYS A 1 121 ? -12.562 -0.331 22.457 1.00 95.44 121 LYS A CA 1
ATOM 968 C C . LYS A 1 121 ? -13.526 0.792 22.835 1.00 95.44 121 LYS A C 1
ATOM 970 O O . LYS A 1 121 ? -14.180 0.700 23.868 1.00 95.44 121 LYS A O 1
ATOM 975 N N . LEU A 1 122 ? -13.659 1.815 21.989 1.00 95.06 122 LEU A N 1
ATOM 976 C CA . LEU A 1 122 ? -14.585 2.924 22.230 1.00 95.06 122 LEU A CA 1
ATOM 977 C C . LEU A 1 122 ? -16.038 2.438 22.318 1.00 95.06 122 LEU A C 1
ATOM 979 O O . LEU A 1 122 ? -16.764 2.824 23.229 1.00 95.06 122 LEU A O 1
ATOM 983 N N . ARG A 1 123 ? -16.454 1.549 21.409 1.00 94.88 123 ARG A N 1
ATOM 984 C CA . ARG A 1 123 ? -17.793 0.938 21.435 1.00 94.88 123 ARG A CA 1
ATOM 985 C C . ARG A 1 123 ? -18.043 0.147 22.714 1.00 94.88 123 ARG A C 1
ATOM 987 O O . ARG A 1 123 ? -19.125 0.258 23.276 1.00 94.88 123 ARG A O 1
ATOM 994 N N . LEU A 1 124 ? -17.052 -0.609 23.183 1.00 94.94 124 LEU A N 1
ATOM 995 C CA . LEU A 1 124 ? -17.160 -1.377 24.422 1.00 94.94 124 LEU A CA 1
ATOM 996 C C . LEU A 1 124 ? -17.302 -0.463 25.646 1.00 94.94 124 LEU A C 1
ATOM 998 O O . LEU A 1 124 ? -18.156 -0.713 26.492 1.00 94.94 124 LEU A O 1
ATOM 1002 N N . VAL A 1 125 ? -16.534 0.630 25.707 1.00 95.44 125 VAL A N 1
ATOM 1003 C CA . VAL A 1 125 ? -16.663 1.631 26.778 1.00 95.44 125 VAL A CA 1
ATOM 1004 C C . VAL A 1 125 ? -18.044 2.287 26.754 1.00 95.44 125 VAL A C 1
ATOM 1006 O O . VAL A 1 125 ? -18.688 2.362 27.795 1.00 95.44 125 VAL A O 1
ATOM 1009 N N . MET A 1 126 ? -18.532 2.703 25.581 1.00 94.75 126 MET A N 1
ATOM 1010 C CA . MET A 1 126 ? -19.872 3.291 25.453 1.00 94.75 126 MET A CA 1
ATOM 1011 C C . MET A 1 126 ? -20.985 2.305 25.831 1.00 94.75 126 MET A C 1
ATOM 1013 O O . MET A 1 126 ? -21.960 2.689 26.466 1.00 94.75 126 MET A O 1
ATOM 1017 N N . ALA A 1 127 ? -20.853 1.027 25.471 1.00 93.75 127 ALA A N 1
ATOM 1018 C CA . ALA A 1 127 ? -21.823 0.011 25.868 1.00 93.75 127 ALA A CA 1
ATOM 1019 C C . ALA A 1 127 ? -21.835 -0.186 27.394 1.00 93.75 127 ALA A C 1
ATOM 1021 O O . ALA A 1 127 ? -22.903 -0.227 28.001 1.00 93.75 127 ALA A O 1
ATOM 1022 N N . ALA A 1 128 ? -20.658 -0.244 28.023 1.00 93.38 128 ALA A N 1
ATOM 1023 C CA . ALA A 1 128 ? -20.535 -0.396 29.470 1.00 93.38 128 ALA A CA 1
ATOM 1024 C C . ALA A 1 128 ? -21.132 0.796 30.238 1.00 93.38 128 ALA A C 1
ATOM 1026 O O . ALA A 1 128 ? -21.830 0.596 31.233 1.00 93.38 128 ALA A O 1
ATOM 1027 N N . THR A 1 129 ? -20.915 2.030 29.771 1.00 95.56 129 THR A N 1
ATOM 1028 C CA . THR A 1 129 ? -21.497 3.222 30.408 1.00 95.56 129 THR A CA 1
ATOM 1029 C C . THR A 1 129 ? -23.015 3.269 30.272 1.00 95.56 129 THR A C 1
ATOM 1031 O O . THR A 1 129 ? -23.693 3.610 31.239 1.00 95.56 129 THR A O 1
ATOM 1034 N N . VAL A 1 130 ? -23.567 2.877 29.119 1.00 95.38 130 VAL A N 1
ATOM 1035 C CA . VAL A 1 130 ? -25.024 2.781 28.926 1.00 95.38 130 VAL A CA 1
ATOM 1036 C C . VAL A 1 130 ? -25.636 1.748 29.873 1.00 95.38 130 VAL A C 1
ATOM 1038 O O . VAL A 1 130 ? -26.629 2.050 30.531 1.00 95.38 130 VAL A O 1
ATOM 1041 N N . VAL A 1 131 ? -25.030 0.563 30.006 1.00 95.12 131 VAL A N 1
ATOM 1042 C CA . VAL A 1 131 ? -25.503 -0.464 30.95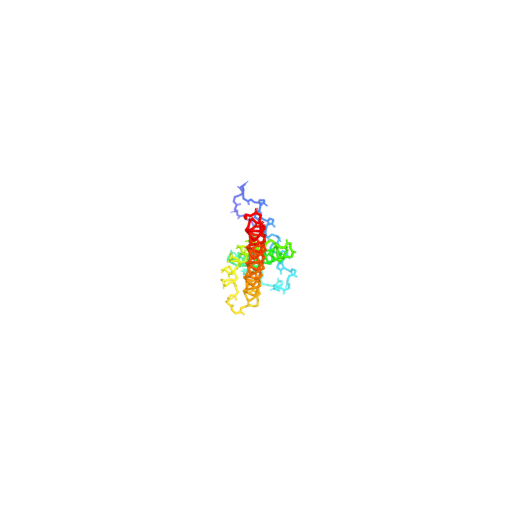2 1.00 95.12 131 VAL A CA 1
ATOM 1043 C C . VAL A 1 131 ? -25.460 0.055 32.390 1.00 95.12 131 VAL A C 1
ATOM 1045 O O . VAL A 1 131 ? -26.445 -0.079 33.110 1.00 95.12 131 VAL A O 1
ATOM 1048 N N . ALA A 1 132 ? -24.368 0.703 32.805 1.00 92.06 132 ALA A N 1
ATOM 1049 C CA . ALA A 1 132 ? -24.259 1.272 34.148 1.00 92.06 132 ALA A CA 1
ATOM 1050 C C . ALA A 1 132 ? -25.352 2.320 34.432 1.00 92.06 132 ALA A C 1
ATOM 1052 O O . ALA A 1 132 ? -25.981 2.279 35.489 1.00 92.06 132 ALA A O 1
ATOM 1053 N N . LEU A 1 133 ? -25.631 3.215 33.476 1.00 92.75 133 LEU A N 1
ATOM 1054 C CA . LEU A 1 133 ? -26.699 4.213 33.600 1.00 92.75 133 LEU A CA 1
ATOM 1055 C C . LEU A 1 133 ? -28.080 3.559 33.730 1.00 92.75 133 LEU A C 1
ATOM 1057 O O . LEU A 1 133 ? -28.851 3.928 34.618 1.00 92.75 133 LEU A O 1
ATOM 1061 N N . LEU A 1 134 ? -28.379 2.554 32.903 1.00 92.25 134 LEU A N 1
ATOM 1062 C CA . LEU A 1 134 ? -29.642 1.817 32.980 1.00 92.25 134 LEU A CA 1
ATOM 1063 C C . LEU A 1 134 ? -29.821 1.147 34.347 1.00 92.25 134 LEU A C 1
ATOM 1065 O O . LEU A 1 134 ? -30.87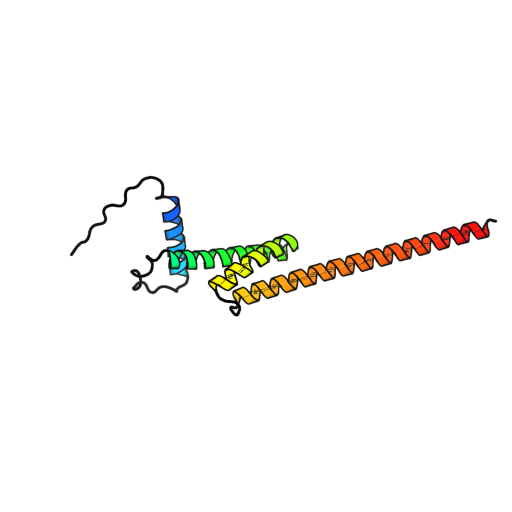2 1.308 34.962 1.00 92.25 134 LEU A O 1
ATOM 1069 N N . MET A 1 135 ? -28.781 0.490 34.868 1.00 91.00 135 MET A N 1
ATOM 1070 C CA . MET A 1 135 ? -28.829 -0.130 36.197 1.00 91.00 135 MET A CA 1
ATOM 1071 C C . MET A 1 135 ? -29.069 0.906 37.306 1.00 91.00 135 MET A C 1
ATOM 1073 O O . MET A 1 135 ? -29.866 0.664 38.209 1.00 91.00 135 MET A O 1
ATOM 1077 N N . THR A 1 136 ? -28.457 2.097 37.229 1.00 90.75 136 THR A N 1
ATOM 1078 C CA . THR A 1 136 ? -28.727 3.159 38.219 1.00 90.75 136 THR A CA 1
ATOM 1079 C C . THR A 1 136 ? -30.158 3.695 38.157 1.00 90.75 136 THR A C 1
ATOM 1081 O O . THR A 1 136 ? -30.719 4.046 39.195 1.00 90.75 136 THR A O 1
ATOM 1084 N N . HIS A 1 137 ? -30.769 3.748 36.970 1.00 84.81 137 HIS A N 1
ATOM 1085 C CA . HIS A 1 137 ? -32.162 4.165 36.816 1.00 84.81 137 HIS A CA 1
ATOM 1086 C C . HIS A 1 137 ? -33.153 3.112 37.319 1.00 84.81 137 HIS A C 1
ATOM 1088 O O . HIS A 1 137 ? -34.100 3.480 38.010 1.00 84.81 137 HIS A O 1
ATOM 1094 N N . VAL A 1 138 ? -32.921 1.827 37.032 1.00 86.81 138 VAL A N 1
ATOM 1095 C CA . VAL A 1 138 ? -33.762 0.726 37.537 1.00 86.81 138 VAL A CA 1
ATOM 1096 C C . VAL A 1 138 ? -33.749 0.702 39.066 1.00 86.81 138 VAL A C 1
ATOM 1098 O O . VAL A 1 138 ? -34.810 0.763 39.679 1.00 86.81 138 VAL A O 1
ATOM 1101 N N . ASN A 1 139 ? -32.567 0.767 39.685 1.00 79.94 139 ASN A N 1
ATOM 1102 C CA . ASN A 1 139 ? -32.448 0.790 41.147 1.00 79.94 139 ASN A CA 1
ATOM 1103 C C . ASN A 1 139 ? -33.165 1.994 41.788 1.00 79.94 139 ASN A C 1
ATOM 1105 O O . ASN A 1 139 ? -33.667 1.900 42.905 1.00 79.94 139 ASN A O 1
ATOM 1109 N N . ARG A 1 140 ? -33.226 3.146 41.101 1.00 76.38 140 ARG A N 1
ATOM 1110 C CA . ARG A 1 140 ? -33.985 4.312 41.585 1.00 76.38 140 ARG A CA 1
ATOM 1111 C C . ARG A 1 140 ? -35.496 4.113 41.515 1.00 76.38 140 ARG A C 1
ATOM 1113 O O . ARG A 1 140 ? -36.186 4.684 42.348 1.00 76.38 140 ARG A O 1
ATOM 1120 N N . LEU A 1 141 ? -36.004 3.362 40.540 1.00 72.81 141 LEU A N 1
ATOM 1121 C CA . LEU A 1 141 ? -37.434 3.063 40.435 1.00 72.81 141 LEU A CA 1
ATOM 1122 C C . LEU A 1 141 ? -37.876 2.080 41.526 1.00 72.81 141 LEU A C 1
ATOM 1124 O O . LEU A 1 141 ? -38.934 2.275 42.109 1.00 72.81 141 LEU A O 1
ATOM 1128 N N . GLU A 1 142 ? -37.042 1.093 41.858 1.00 68.44 142 GLU A N 1
ATOM 1129 C CA . GLU A 1 142 ? -37.335 0.122 42.924 1.00 68.44 142 GLU A CA 1
ATOM 1130 C C . GLU A 1 142 ? -37.374 0.745 44.328 1.00 68.44 142 GLU A C 1
ATOM 1132 O O . GLU A 1 142 ? -38.102 0.265 45.184 1.00 68.44 142 GLU A O 1
ATOM 1137 N N . LEU A 1 143 ? -36.635 1.833 44.572 1.00 64.31 143 LEU A N 1
ATOM 1138 C CA . LEU A 1 143 ? -36.636 2.544 45.861 1.00 64.31 143 LEU A CA 1
ATOM 1139 C C . LEU A 1 143 ? -37.845 3.474 46.069 1.00 64.31 143 LEU A C 1
ATOM 1141 O O . LEU A 1 143 ? -38.005 4.025 47.157 1.00 64.31 143 LEU A O 1
ATOM 1145 N N . VAL A 1 144 ? -38.647 3.713 45.028 1.00 63.59 144 VAL A N 1
ATOM 1146 C CA . VAL A 1 144 ? -39.800 4.632 45.060 1.00 63.59 144 VAL A CA 1
ATOM 1147 C C . VAL A 1 144 ? -41.138 3.873 45.142 1.00 63.59 144 VAL A C 1
ATOM 1149 O O . VAL A 1 144 ? -42.176 4.499 45.356 1.00 63.59 144 VAL A O 1
ATOM 1152 N N . CYS A 1 145 ? -41.124 2.542 45.024 1.00 51.28 145 CYS A N 1
ATOM 1153 C CA . CYS A 1 145 ? -42.281 1.662 45.222 1.00 51.28 145 CYS A CA 1
ATOM 1154 C C . CYS A 1 145 ? -42.256 1.005 46.606 1.00 51.28 145 CYS A C 1
ATOM 1156 O O . CYS A 1 145 ? -43.364 0.806 47.154 1.00 51.28 145 CYS A O 1
#

Mean predicted aligned error: 14.39 Å

Nearest PDB structures (foldseek):
  6swu-assembly1_B  TM=9.167E-01  e=1.177E+00  Mus musculus
  4y6c-assembly1_A-2  TM=5.102E-01  e=3.444E+00  Podospora anserina

pLDDT: mean 74.32, std 21.36, range [29.41, 95.88]

Radius of gyration: 29.16 Å; Cα contacts (8 Å, |Δi|>4): 53; chains: 1; bounding box: 71×27×93 Å

Foldseek 3Di:
DDDDDDDDDDDDPPPPVVVLVVVLVVVCVVVVPDDPPPVVPVPPPVVSVLSVLVVVLVVLVVVLVVCVVVVVLVVSLVSLVVSLVSCCVNPNCPDPSNVVSVVSNVVSVVVVVVVVVVVVVVVVVVVVVVVVVVVVVVVVVVVVD

Organism: NCBI:txid29204